Protein AF-A0A259D431-F1 (afdb_monomer_lite)

Secondary structure (DSSP, 8-state):
-PPPPGGG-HHHHHHHHHHHHHHHHHHHHGGGT--HHHHHHHHHHHHSTT--HHHHHHHHT--HHHHHHHHTT-

Radius of gyration: 15.81 Å; chains: 1; bounding box: 43×25×37 Å

Structure (mmCIF, N/CA/C/O backbone):
data_AF-A0A259D431-F1
#
_entry.id   AF-A0A259D431-F1
#
loop_
_atom_site.group_PDB
_atom_site.id
_atom_site.type_symbol
_atom_site.label_atom_id
_atom_site.label_alt_id
_atom_site.label_comp_id
_atom_site.label_asym_id
_atom_site.label_entity_id
_atom_site.label_seq_id
_atom_site.pdbx_PDB_ins_code
_atom_site.Cartn_x
_atom_site.Cartn_y
_atom_site.Cartn_z
_atom_site.occupancy
_atom_site.B_iso_or_equiv
_atom_site.auth_seq_id
_atom_site.auth_comp_id
_atom_site.auth_asym_id
_atom_site.auth_atom_id
_atom_site.pdbx_PDB_model_num
ATOM 1 N N . MET 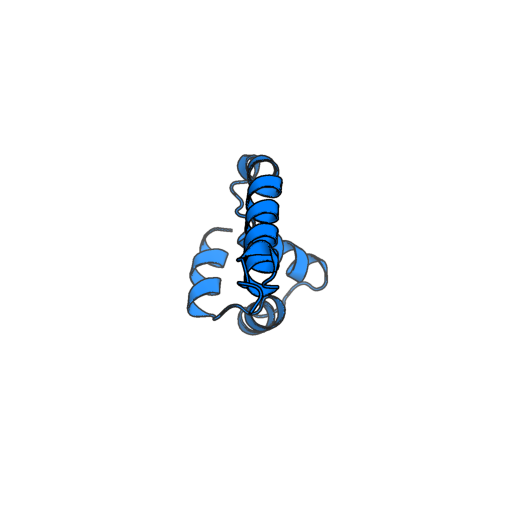A 1 1 ? 27.646 -10.445 -26.213 1.00 56.91 1 MET A N 1
ATOM 2 C CA . MET A 1 1 ? 26.718 -10.535 -25.066 1.00 56.91 1 MET A CA 1
ATOM 3 C C . MET A 1 1 ? 25.703 -9.410 -25.216 1.00 56.91 1 MET A C 1
ATOM 5 O O . MET A 1 1 ? 26.124 -8.262 -25.261 1.00 56.91 1 MET A O 1
ATOM 9 N N . LYS A 1 2 ? 24.415 -9.705 -25.442 1.00 71.69 2 LYS A N 1
ATOM 10 C CA . LYS A 1 2 ? 23.385 -8.654 -25.545 1.00 71.69 2 LYS A CA 1
ATOM 11 C C . LYS A 1 2 ? 23.271 -7.989 -24.167 1.00 71.69 2 LYS A C 1
ATOM 13 O O . LYS A 1 2 ? 23.133 -8.705 -23.180 1.00 71.69 2 LYS A O 1
ATOM 18 N N . SER A 1 3 ? 23.401 -6.666 -24.095 1.00 79.19 3 SER A N 1
ATOM 19 C CA . SER A 1 3 ? 23.237 -5.939 -22.831 1.00 79.19 3 SER A CA 1
ATOM 20 C C . SER A 1 3 ? 21.762 -5.982 -22.431 1.00 79.19 3 SER A C 1
ATOM 22 O O . SER A 1 3 ? 20.921 -5.581 -23.237 1.00 79.19 3 SER A O 1
ATOM 24 N N . LEU A 1 4 ? 21.442 -6.493 -21.237 1.00 83.50 4 LEU A N 1
ATOM 25 C CA . LEU A 1 4 ? 20.090 -6.385 -20.687 1.00 83.50 4 LEU A CA 1
ATOM 26 C C . LEU A 1 4 ? 19.812 -4.921 -20.340 1.00 83.50 4 LEU A C 1
ATOM 28 O O . LEU A 1 4 ? 20.586 -4.286 -19.623 1.00 83.50 4 LEU A O 1
ATOM 32 N N . THR A 1 5 ? 18.690 -4.399 -20.819 1.00 89.81 5 THR A N 1
ATOM 33 C CA . THR A 1 5 ? 18.189 -3.075 -20.450 1.00 89.81 5 THR A CA 1
ATOM 34 C C . THR A 1 5 ? 17.080 -3.206 -19.401 1.00 89.81 5 THR A C 1
ATOM 36 O O . THR A 1 5 ? 16.466 -4.268 -19.293 1.00 89.81 5 THR A O 1
ATOM 39 N N . PRO A 1 6 ? 16.735 -2.144 -18.647 1.00 88.94 6 PRO A N 1
ATOM 40 C CA . PRO A 1 6 ? 15.623 -2.195 -17.694 1.00 88.94 6 PRO A CA 1
ATOM 41 C C . PRO A 1 6 ? 14.291 -2.640 -18.315 1.00 88.94 6 PRO A C 1
ATOM 43 O O . PRO A 1 6 ? 13.486 -3.277 -17.647 1.00 88.94 6 PRO A O 1
ATOM 46 N N . LYS A 1 7 ? 14.062 -2.365 -19.607 1.00 85.00 7 LYS A N 1
ATOM 47 C CA . LYS A 1 7 ? 12.851 -2.802 -20.322 1.00 85.00 7 LYS A CA 1
ATOM 48 C C . LYS A 1 7 ? 12.771 -4.322 -20.494 1.00 85.00 7 LYS A C 1
ATOM 50 O O . LYS A 1 7 ? 11.674 -4.845 -20.646 1.00 85.00 7 LYS A O 1
ATOM 55 N N . ASP A 1 8 ? 13.908 -5.011 -20.436 1.00 91.12 8 ASP A N 1
ATOM 56 C CA . ASP A 1 8 ? 13.995 -6.470 -20.523 1.00 91.12 8 ASP A CA 1
ATOM 57 C C . ASP A 1 8 ? 13.795 -7.144 -19.149 1.00 91.12 8 ASP A C 1
ATOM 59 O O . ASP A 1 8 ? 13.709 -8.368 -19.061 1.00 91.12 8 ASP A O 1
ATOM 63 N N . MET A 1 9 ? 13.726 -6.365 -18.058 1.00 94.06 9 MET A N 1
ATOM 64 C CA . MET A 1 9 ? 13.619 -6.869 -16.687 1.00 94.06 9 MET A CA 1
ATOM 65 C C . MET A 1 9 ? 12.178 -6.792 -16.169 1.00 94.06 9 MET A C 1
ATOM 67 O O . MET A 1 9 ? 11.609 -5.711 -16.007 1.00 94.06 9 MET A O 1
ATOM 71 N N . VAL A 1 10 ? 11.606 -7.944 -15.804 1.00 95.06 10 VAL A N 1
ATOM 72 C CA . VAL A 1 10 ? 10.227 -8.044 -15.282 1.00 95.06 10 VAL A CA 1
ATOM 73 C C . VAL A 1 10 ? 10.009 -7.174 -14.038 1.00 95.0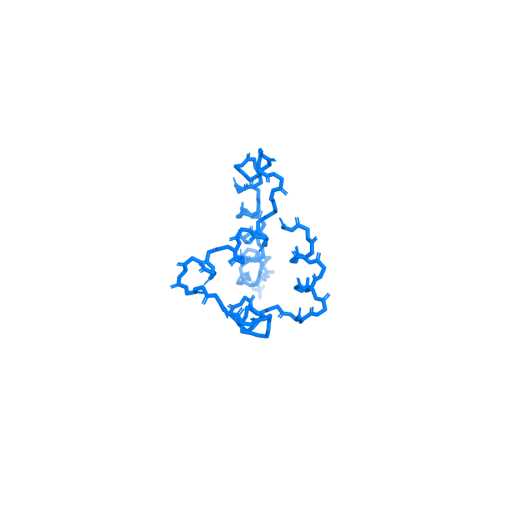6 10 VAL A C 1
ATOM 75 O O . VAL A 1 10 ? 8.974 -6.523 -13.922 1.00 95.06 10 VAL A O 1
ATOM 78 N N . CYS A 1 11 ? 10.986 -7.095 -13.129 1.00 95.06 11 CYS A N 1
ATOM 79 C CA . CYS A 1 11 ? 10.876 -6.265 -11.924 1.00 95.06 11 CYS A CA 1
ATOM 80 C C . CYS A 1 11 ? 10.675 -4.776 -12.248 1.00 95.06 11 CYS A C 1
ATOM 82 O O . CYS A 1 11 ? 9.888 -4.100 -11.586 1.00 95.06 11 CYS A O 1
ATOM 84 N N . PHE A 1 12 ? 11.330 -4.271 -13.296 1.00 95.06 12 PHE A N 1
ATOM 85 C CA . PHE A 1 12 ? 11.199 -2.883 -13.721 1.00 95.06 12 PHE A CA 1
ATOM 86 C C . PHE A 1 12 ? 9.846 -2.630 -14.395 1.00 95.06 12 PHE A C 1
ATOM 88 O O . PHE A 1 12 ? 9.216 -1.601 -14.146 1.00 95.06 12 PHE A O 1
ATOM 95 N N . ALA A 1 13 ? 9.359 -3.590 -15.189 1.00 94.00 13 ALA A N 1
ATOM 96 C CA . ALA A 1 13 ? 8.021 -3.531 -15.770 1.00 94.00 13 ALA A CA 1
ATOM 97 C C . ALA A 1 13 ? 6.931 -3.498 -14.681 1.00 94.00 13 ALA A C 1
ATOM 99 O O . ALA A 1 13 ? 6.054 -2.637 -14.726 1.00 94.00 13 ALA A O 1
ATOM 100 N N . LEU A 1 14 ? 7.028 -4.363 -13.664 1.00 95.56 14 LEU A N 1
ATOM 101 C CA . LEU A 1 14 ? 6.098 -4.389 -12.527 1.00 95.56 14 LEU A CA 1
ATOM 102 C C . LEU A 1 14 ? 6.148 -3.093 -11.707 1.00 95.56 14 LEU A C 1
ATOM 104 O O . LEU A 1 14 ? 5.104 -2.540 -11.367 1.00 95.56 14 LEU A O 1
ATOM 108 N N . TYR A 1 15 ? 7.345 -2.564 -11.440 1.00 94.56 15 TYR A N 1
ATOM 109 C CA . TYR A 1 15 ? 7.510 -1.277 -10.761 1.00 94.56 15 TYR A CA 1
ATOM 110 C C . TYR A 1 15 ? 6.853 -0.129 -11.541 1.00 94.56 15 TYR A C 1
ATOM 112 O O . TYR A 1 15 ? 6.108 0.672 -10.973 1.00 94.56 15 TYR A O 1
ATOM 120 N N . SER A 1 16 ? 7.090 -0.067 -12.856 1.00 95.31 16 SER A N 1
ATOM 121 C CA . SER A 1 16 ? 6.497 0.948 -13.730 1.00 95.31 16 SER A CA 1
ATOM 122 C C . SER A 1 16 ? 4.973 0.829 -13.793 1.00 95.31 16 SER A C 1
ATOM 124 O O . SER A 1 16 ? 4.281 1.845 -13.702 1.00 95.31 16 SER A O 1
ATOM 126 N N . ALA A 1 17 ? 4.448 -0.396 -13.873 1.00 95.62 17 ALA A N 1
ATOM 127 C CA . ALA A 1 17 ? 3.015 -0.665 -13.856 1.00 95.62 17 ALA A CA 1
ATOM 128 C C . ALA A 1 17 ? 2.369 -0.229 -12.533 1.00 95.62 17 ALA A C 1
ATOM 130 O O . ALA A 1 17 ? 1.366 0.481 -12.551 1.00 95.62 17 ALA A O 1
ATOM 131 N N . ASN A 1 18 ? 2.975 -0.561 -11.388 1.00 94.38 18 ASN A N 1
ATOM 132 C CA . ASN A 1 18 ? 2.477 -0.130 -10.081 1.00 94.38 18 ASN A CA 1
ATOM 133 C C . ASN A 1 18 ? 2.421 1.406 -9.973 1.00 94.38 18 ASN A C 1
ATOM 135 O O . ASN A 1 18 ? 1.413 1.967 -9.550 1.00 94.38 18 ASN A O 1
ATOM 139 N N . HIS A 1 19 ? 3.457 2.110 -10.439 1.00 95.69 19 HIS A N 1
ATOM 140 C CA . HIS A 1 19 ? 3.452 3.579 -10.497 1.00 95.69 19 HIS A CA 1
ATOM 141 C C . HIS A 1 19 ? 2.420 4.152 -11.469 1.00 95.69 19 HIS A C 1
ATOM 143 O O . HIS A 1 19 ? 1.851 5.216 -11.219 1.00 95.69 19 HIS A O 1
ATOM 149 N N . ALA A 1 20 ? 2.167 3.480 -12.591 1.00 96.88 20 ALA A N 1
ATOM 150 C CA . ALA A 1 20 ? 1.114 3.883 -13.514 1.00 96.88 20 ALA A CA 1
ATOM 151 C C . ALA A 1 20 ? -0.269 3.780 -12.852 1.00 96.88 20 ALA A C 1
ATOM 153 O O . ALA A 1 20 ? -1.041 4.732 -12.945 1.00 96.88 20 ALA A O 1
ATOM 154 N N . MET A 1 21 ? -0.536 2.702 -12.108 1.00 97.06 21 MET A N 1
ATOM 155 C CA . MET A 1 21 ? -1.786 2.534 -11.358 1.00 97.06 21 MET A CA 1
ATOM 156 C C . MET A 1 21 ? -1.997 3.657 -10.340 1.00 97.06 21 MET A C 1
ATOM 158 O O . MET A 1 21 ? -3.049 4.289 -10.334 1.00 97.06 21 MET A O 1
ATOM 162 N N . GLN A 1 22 ? -0.973 3.988 -9.550 1.00 96.06 22 GLN A N 1
ATOM 163 C CA . GLN A 1 22 ? -1.038 5.092 -8.582 1.00 96.06 22 GLN A CA 1
ATOM 164 C C . GLN A 1 22 ? -1.460 6.413 -9.246 1.00 96.06 22 GLN A C 1
ATOM 166 O O . GLN A 1 22 ? -2.356 7.097 -8.755 1.00 96.06 22 GLN A O 1
ATOM 171 N N . ARG A 1 23 ? -0.864 6.748 -10.399 1.00 97.25 23 ARG A N 1
ATOM 172 C CA . ARG A 1 23 ? -1.175 7.982 -11.141 1.00 97.25 23 ARG A CA 1
ATOM 173 C C . ARG A 1 23 ? -2.581 7.997 -11.728 1.00 97.25 23 ARG A C 1
ATOM 175 O O . ARG A 1 23 ? -3.206 9.050 -11.743 1.00 97.25 23 ARG A O 1
ATOM 182 N N . VAL A 1 24 ? -3.070 6.854 -12.208 1.00 98.00 24 VAL A N 1
ATOM 183 C CA . VAL A 1 24 ? -4.431 6.740 -12.755 1.00 98.00 24 VAL A CA 1
ATOM 184 C C . VAL A 1 24 ? -5.475 6.954 -11.660 1.00 98.00 24 VAL A C 1
ATOM 186 O O . VAL A 1 24 ? -6.441 7.682 -11.869 1.00 98.00 24 VAL A O 1
ATOM 189 N N . TYR A 1 25 ? -5.269 6.366 -10.480 1.00 97.75 25 TYR A N 1
ATOM 190 C CA . TYR A 1 25 ? -6.246 6.435 -9.393 1.00 97.75 25 TYR A CA 1
ATOM 191 C C . TYR A 1 25 ? -6.163 7.716 -8.563 1.00 97.75 25 TYR A C 1
ATOM 193 O O . TYR A 1 25 ? -7.177 8.136 -8.012 1.00 97.75 25 TYR A O 1
ATOM 201 N N . GLN A 1 26 ? -5.001 8.369 -8.484 1.00 97.06 26 GLN A N 1
ATOM 202 C CA . GLN A 1 26 ? -4.829 9.592 -7.696 1.00 97.06 26 GLN A CA 1
ATOM 203 C C . GLN A 1 26 ? -5.921 10.655 -7.948 1.00 97.06 26 GLN A C 1
ATOM 205 O O . GLN A 1 26 ? -6.562 11.058 -6.974 1.00 97.06 26 GLN A 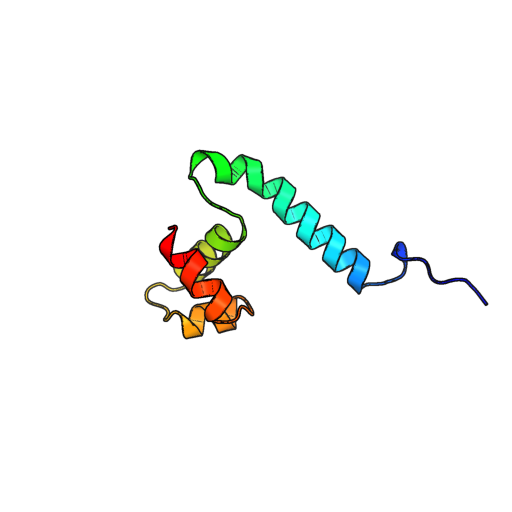O 1
ATOM 210 N N . PRO A 1 27 ? -6.192 11.120 -9.186 1.00 97.81 27 PRO A N 1
ATOM 211 C CA . PRO A 1 27 ? -7.210 12.147 -9.407 1.00 97.81 27 PRO A CA 1
ATOM 212 C C . PRO A 1 27 ? -8.629 11.660 -9.085 1.00 97.81 27 PRO A C 1
ATOM 214 O O . PRO A 1 27 ? -9.467 12.469 -8.702 1.00 97.81 27 PRO A O 1
ATOM 217 N N . LEU A 1 28 ? -8.895 10.355 -9.193 1.00 97.75 28 LEU A N 1
ATOM 218 C CA . LEU A 1 28 ? -10.201 9.766 -8.887 1.00 97.75 28 LEU A CA 1
ATOM 219 C C . LEU A 1 28 ? -10.460 9.691 -7.377 1.00 97.75 28 LEU A C 1
ATOM 221 O O . LEU A 1 28 ? -11.595 9.837 -6.937 1.00 97.75 28 LEU A O 1
ATOM 225 N N . LEU A 1 29 ? -9.406 9.470 -6.588 1.00 97.56 29 LEU A N 1
ATOM 226 C CA . LEU A 1 29 ? -9.483 9.299 -5.137 1.00 97.56 29 LEU A CA 1
ATOM 227 C C . LEU A 1 29 ? -9.307 10.611 -4.360 1.00 97.56 29 LEU A C 1
ATOM 229 O O . LEU A 1 29 ? -9.774 10.724 -3.227 1.00 97.56 29 LEU A O 1
ATOM 233 N N . THR A 1 30 ? -8.687 11.622 -4.979 1.00 97.06 30 THR A N 1
ATOM 234 C CA . THR A 1 30 ? -8.437 12.938 -4.365 1.00 97.06 30 THR A CA 1
ATOM 235 C C . THR A 1 30 ? -9.708 13.603 -3.809 1.00 97.06 30 THR A C 1
ATOM 237 O O . THR A 1 30 ? -9.650 14.074 -2.673 1.00 97.06 30 THR A O 1
ATOM 240 N N . PRO A 1 31 ? -10.865 13.613 -4.507 1.00 97.69 31 PRO A N 1
ATOM 241 C CA . PRO A 1 31 ? -12.100 14.205 -3.980 1.00 97.69 31 PRO A CA 1
ATOM 242 C C . PRO A 1 31 ? -12.610 13.553 -2.690 1.00 97.69 31 PRO A C 1
ATOM 244 O O . PRO A 1 31 ? -13.330 14.188 -1.927 1.00 97.69 31 PRO A O 1
ATOM 247 N N . PHE A 1 32 ? -12.228 12.299 -2.441 1.00 95.44 32 PHE A N 1
ATOM 248 C CA . PHE A 1 32 ? -12.612 11.537 -1.253 1.00 95.44 32 PHE A CA 1
ATOM 249 C C . PHE A 1 32 ? -11.551 11.589 -0.147 1.00 95.44 32 PHE A C 1
ATOM 251 O O . PHE A 1 32 ? -11.718 10.949 0.885 1.00 95.44 32 PHE A O 1
ATOM 258 N N . GLY A 1 33 ? -10.440 12.307 -0.356 1.00 94.88 33 GLY A N 1
ATOM 259 C CA . GLY A 1 33 ? -9.319 12.324 0.586 1.00 94.88 33 GLY A CA 1
ATOM 260 C C . GLY A 1 33 ? -8.579 10.986 0.690 1.00 94.88 33 GLY A C 1
ATOM 261 O O . GLY A 1 33 ? -7.868 10.760 1.666 1.00 94.88 33 GLY A O 1
ATOM 262 N N . LEU A 1 34 ? -8.734 10.100 -0.301 1.00 95.94 34 LEU A N 1
ATOM 263 C CA . LEU A 1 34 ? -8.176 8.751 -0.280 1.00 95.94 34 LEU A CA 1
ATOM 264 C C . LEU A 1 34 ? -6.886 8.645 -1.100 1.00 95.94 34 LEU A C 1
ATOM 266 O O . LEU A 1 34 ? -6.707 9.275 -2.143 1.00 95.94 34 LEU A O 1
ATOM 270 N N . THR A 1 35 ? -5.998 7.766 -0.649 1.00 94.62 35 THR A N 1
ATOM 271 C CA . THR A 1 35 ? -4.834 7.285 -1.404 1.00 94.62 35 THR A CA 1
ATOM 272 C C . THR A 1 35 ? -5.128 5.928 -2.046 1.00 94.62 35 THR A C 1
ATOM 274 O O . THR A 1 35 ? -6.012 5.201 -1.595 1.00 94.62 35 THR A O 1
ATOM 277 N N . TYR A 1 36 ? -4.367 5.531 -3.072 1.00 95.31 36 TYR A N 1
ATOM 278 C CA . TYR A 1 36 ? -4.552 4.216 -3.702 1.00 95.31 36 TYR A CA 1
ATOM 279 C C . TYR A 1 36 ? -4.390 3.041 -2.717 1.00 95.31 36 TYR A C 1
ATOM 281 O O . TYR A 1 36 ? -5.240 2.157 -2.735 1.00 95.31 36 TYR A O 1
ATOM 289 N N . PRO A 1 37 ? -3.408 3.023 -1.788 1.00 94.00 37 PRO A N 1
ATOM 290 C CA . PRO A 1 37 ? -3.356 1.985 -0.757 1.00 94.00 37 PRO A CA 1
ATOM 291 C C . PRO A 1 37 ? -4.583 1.954 0.170 1.00 94.00 37 PRO A C 1
ATOM 293 O O . PRO A 1 37 ? -5.043 0.872 0.522 1.00 94.00 37 PRO A O 1
ATOM 296 N N . GLN A 1 38 ? -5.146 3.111 0.541 1.00 95.31 38 GLN A N 1
ATOM 297 C CA . GLN A 1 38 ? -6.398 3.162 1.315 1.00 95.31 38 GLN A CA 1
ATOM 298 C C . GLN A 1 38 ? -7.577 2.620 0.507 1.00 95.31 38 GLN A C 1
ATOM 300 O O . GLN A 1 38 ? -8.387 1.869 1.034 1.00 95.31 38 GLN A O 1
ATOM 305 N N . PHE A 1 39 ? -7.640 2.924 -0.787 1.00 96.00 39 PHE A N 1
ATOM 306 C CA . PHE A 1 39 ? -8.635 2.339 -1.679 1.00 96.00 39 PHE A CA 1
ATOM 307 C C . PHE A 1 39 ? -8.519 0.808 -1.767 1.00 96.00 39 PHE A C 1
ATOM 309 O O . PHE A 1 39 ? -9.536 0.124 -1.711 1.00 96.00 39 PHE A O 1
ATOM 316 N N . LEU A 1 40 ? -7.306 0.248 -1.828 1.00 96.00 40 LEU A N 1
ATOM 317 C CA . LEU A 1 40 ? -7.120 -1.209 -1.820 1.00 96.00 40 LEU A CA 1
ATOM 318 C C . LEU A 1 40 ? -7.624 -1.858 -0.523 1.00 96.00 40 LEU A C 1
ATOM 320 O O . LEU A 1 40 ? -8.225 -2.927 -0.581 1.00 96.00 40 LEU A O 1
ATOM 324 N N . VAL A 1 41 ? -7.439 -1.209 0.632 1.00 95.81 41 VAL A N 1
ATOM 325 C CA . VAL A 1 41 ? -8.059 -1.656 1.892 1.00 95.81 41 VAL A CA 1
ATOM 326 C C . VAL A 1 41 ? -9.578 -1.717 1.757 1.00 95.81 41 VAL A C 1
ATOM 328 O O . VAL A 1 41 ? -10.174 -2.728 2.118 1.00 95.81 41 VAL A O 1
ATOM 331 N N . LEU A 1 42 ? -10.198 -0.663 1.218 1.00 95.69 42 LEU A N 1
ATOM 332 C CA . LEU A 1 42 ? -11.650 -0.620 1.036 1.00 95.69 42 LEU A CA 1
ATOM 333 C C . LEU A 1 42 ? -12.141 -1.721 0.090 1.00 95.69 42 LEU A C 1
ATOM 335 O O . LEU A 1 42 ? -13.175 -2.314 0.364 1.00 95.69 42 LEU A O 1
ATOM 339 N N . LEU A 1 43 ? -11.398 -2.047 -0.974 1.00 96.19 43 LEU A N 1
ATOM 340 C CA . LEU A 1 43 ? -11.740 -3.171 -1.855 1.00 96.19 43 LEU A CA 1
ATOM 341 C C . LEU A 1 43 ? -11.723 -4.518 -1.121 1.00 96.19 43 LEU A C 1
ATOM 343 O O . LEU A 1 43 ? -12.622 -5.328 -1.325 1.00 96.19 43 LEU A O 1
ATOM 347 N N . VAL A 1 44 ? -10.729 -4.758 -0.261 1.00 96.44 44 VAL A N 1
ATOM 348 C CA . VAL A 1 44 ? -10.644 -6.005 0.519 1.00 96.44 44 VAL A CA 1
ATOM 349 C C . VAL A 1 44 ? -11.768 -6.103 1.556 1.00 96.44 44 VAL A C 1
ATOM 351 O O . VAL A 1 44 ? -12.294 -7.191 1.782 1.00 96.44 44 VAL A O 1
ATOM 354 N N . LEU A 1 45 ? -12.150 -4.979 2.168 1.00 95.56 45 LEU A N 1
ATOM 355 C CA . LEU A 1 45 ? -13.283 -4.916 3.099 1.00 95.56 45 LEU A CA 1
ATOM 356 C C . LEU A 1 45 ? -14.641 -5.017 2.391 1.00 95.56 45 LEU A C 1
ATOM 358 O O . LEU A 1 45 ? -15.600 -5.504 2.976 1.00 95.56 45 LEU A O 1
ATOM 362 N N . TRP A 1 46 ? -14.731 -4.573 1.136 1.00 96.19 46 TRP A N 1
ATOM 363 C CA . TRP A 1 46 ? -15.949 -4.702 0.336 1.00 96.19 46 TRP A CA 1
ATOM 364 C C . TRP A 1 46 ? -16.252 -6.159 -0.030 1.00 96.19 46 TRP A C 1
ATOM 366 O O . TRP A 1 46 ? -17.414 -6.547 -0.105 1.00 96.19 46 TRP A O 1
ATOM 376 N N . ASP A 1 47 ? -15.210 -6.956 -0.274 1.00 95.75 47 ASP A N 1
ATOM 377 C CA . ASP A 1 47 ? -15.327 -8.396 -0.522 1.00 95.75 47 ASP A CA 1
ATOM 378 C C . ASP A 1 47 ? -15.804 -9.155 0.728 1.00 95.75 47 ASP A C 1
ATOM 380 O O . ASP A 1 47 ? -16.701 -9.992 0.651 1.00 95.75 47 ASP A O 1
ATOM 384 N N . GLU A 1 48 ? -15.249 -8.821 1.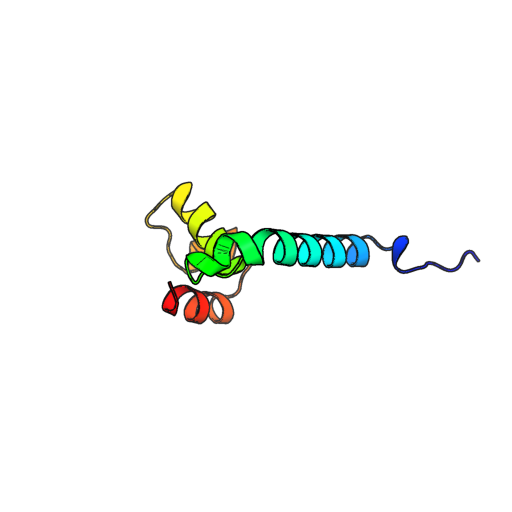894 1.00 95.00 48 GLU A N 1
ATOM 385 C CA . GLU A 1 48 ? -15.661 -9.375 3.184 1.00 95.00 48 GLU A CA 1
ATOM 386 C C . GLU A 1 48 ? -15.351 -8.364 4.293 1.00 95.00 48 GLU A C 1
ATOM 388 O O . GLU A 1 48 ? -14.190 -8.008 4.528 1.00 95.00 48 GLU A O 1
ATOM 393 N N . ASP A 1 49 ? -16.400 -7.907 4.973 1.00 93.25 49 ASP A N 1
ATOM 394 C CA . ASP A 1 49 ? -16.297 -6.922 6.047 1.00 93.25 49 ASP A CA 1
ATOM 395 C C . ASP A 1 49 ? -15.856 -7.574 7.374 1.00 93.25 49 ASP A C 1
ATOM 397 O O . ASP A 1 49 ? -15.860 -8.795 7.535 1.00 93.25 49 ASP A O 1
ATOM 401 N N . GLY A 1 50 ? -15.448 -6.766 8.352 1.00 92.31 50 GLY A N 1
ATOM 402 C CA . GLY A 1 50 ? -15.063 -7.240 9.686 1.00 92.31 50 GLY A CA 1
ATOM 403 C C . GLY A 1 50 ? -13.713 -7.970 9.753 1.00 92.31 50 GLY A C 1
ATOM 404 O O . GLY A 1 50 ? -13.372 -8.523 10.801 1.00 92.31 50 GLY A O 1
ATOM 405 N N . ARG A 1 51 ? -12.919 -7.956 8.672 1.00 94.38 51 ARG A N 1
ATOM 406 C CA . ARG A 1 51 ? -11.550 -8.501 8.647 1.00 94.38 51 ARG A CA 1
ATOM 407 C C . ARG A 1 51 ? -10.659 -7.807 9.684 1.00 94.38 51 ARG A C 1
ATOM 409 O O . ARG A 1 51 ? -10.705 -6.588 9.861 1.00 94.38 51 ARG A O 1
ATOM 416 N N . THR A 1 52 ? -9.782 -8.567 10.339 1.00 94.38 52 THR A N 1
ATOM 417 C CA . THR A 1 52 ? -8.817 -7.985 11.282 1.00 94.38 52 THR A CA 1
ATOM 418 C C . THR A 1 52 ? -7.700 -7.240 10.542 1.00 94.38 52 THR A C 1
ATOM 420 O O . THR A 1 52 ? -7.412 -7.508 9.374 1.00 94.38 52 THR A O 1
ATOM 423 N N . VAL A 1 53 ? -6.983 -6.348 11.236 1.00 92.56 53 VAL A N 1
ATOM 424 C CA . VAL A 1 53 ? -5.800 -5.657 10.675 1.00 92.56 53 VAL A CA 1
ATOM 425 C C . VAL A 1 53 ? -4.752 -6.656 10.165 1.00 92.56 53 VAL A C 1
ATOM 427 O O . VAL A 1 53 ? -4.126 -6.425 9.133 1.00 92.56 53 VAL A O 1
ATOM 430 N N . GLY A 1 54 ? -4.581 -7.787 10.855 1.00 93.44 54 GLY A N 1
ATOM 431 C CA . GLY A 1 54 ? -3.664 -8.839 10.421 1.00 93.44 54 GLY A CA 1
ATOM 432 C C . GLY A 1 54 ? -4.118 -9.530 9.134 1.00 93.44 54 GLY A C 1
ATOM 433 O O . GLY A 1 54 ? -3.279 -9.906 8.320 1.00 93.44 54 GLY A O 1
ATOM 434 N N . ASP A 1 55 ? -5.426 -9.689 8.928 1.00 94.31 55 ASP A N 1
ATOM 435 C CA . ASP A 1 55 ? -5.980 -10.288 7.707 1.00 94.31 55 ASP A CA 1
ATOM 436 C C . ASP A 1 55 ? -5.812 -9.347 6.516 1.00 94.31 55 ASP A C 1
ATOM 438 O O . ASP A 1 55 ? -5.350 -9.770 5.457 1.00 94.31 55 ASP A O 1
ATOM 442 N N . LEU A 1 56 ? -6.092 -8.057 6.721 1.00 95.25 56 LEU A N 1
ATOM 443 C CA . LEU A 1 56 ? -5.854 -7.010 5.729 1.00 95.25 56 LEU A CA 1
ATOM 444 C C . LEU A 1 56 ? -4.372 -6.936 5.332 1.00 95.25 56 LEU A C 1
ATOM 446 O O . LEU A 1 56 ? -4.056 -6.840 4.148 1.00 95.25 56 LEU A O 1
ATOM 450 N N . GLY A 1 57 ? -3.457 -7.043 6.302 1.00 95.12 57 GLY A N 1
ATOM 451 C CA . GLY A 1 57 ? -2.017 -7.092 6.043 1.00 95.12 57 GLY A CA 1
ATOM 452 C C . GLY A 1 57 ? -1.616 -8.288 5.178 1.00 95.12 57 GLY A C 1
ATOM 453 O O . GLY A 1 57 ? -0.887 -8.125 4.202 1.00 95.12 57 GLY A O 1
ATOM 454 N N . ARG A 1 58 ? -2.157 -9.482 5.460 1.00 95.00 58 ARG A N 1
ATOM 455 C CA . ARG A 1 58 ? -1.902 -10.680 4.639 1.00 95.00 58 ARG A CA 1
ATOM 456 C C . ARG A 1 58 ? -2.478 -10.554 3.229 1.00 95.00 58 ARG A C 1
ATOM 458 O O . ARG A 1 58 ? -1.784 -10.892 2.275 1.00 95.00 58 ARG A O 1
ATOM 465 N N . ALA A 1 59 ? -3.704 -10.051 3.093 1.00 95.12 59 ALA A N 1
ATOM 466 C CA . ALA A 1 59 ? -4.363 -9.880 1.798 1.00 95.12 59 ALA A CA 1
ATOM 467 C C . ALA A 1 59 ? -3.625 -8.876 0.898 1.00 95.12 59 ALA A C 1
ATOM 469 O O . ALA A 1 59 ? -3.460 -9.114 -0.296 1.00 95.12 59 ALA A O 1
ATOM 470 N N . LEU A 1 60 ? -3.145 -7.773 1.478 1.00 94.31 60 LEU A N 1
ATOM 471 C CA . LEU A 1 60 ? -2.458 -6.704 0.749 1.00 94.31 60 LEU A CA 1
ATOM 472 C C . LEU A 1 60 ? -0.936 -6.873 0.688 1.00 94.31 60 LEU A C 1
ATOM 474 O O . LEU A 1 60 ? -0.267 -6.046 0.073 1.00 94.31 60 LEU A O 1
ATOM 478 N N . GLN A 1 61 ? -0.388 -7.914 1.322 1.00 94.31 61 GLN A N 1
ATOM 479 C CA . GLN A 1 61 ? 1.057 -8.118 1.481 1.00 94.31 61 GLN A CA 1
ATOM 480 C C . GLN A 1 61 ? 1.747 -6.900 2.124 1.00 94.31 61 GLN A C 1
ATOM 482 O O . GLN A 1 61 ? 2.823 -6.471 1.710 1.00 94.31 61 GLN A O 1
ATOM 487 N N . LEU A 1 62 ? 1.095 -6.324 3.137 1.00 92.75 62 LEU A N 1
ATOM 488 C CA . LEU A 1 62 ? 1.577 -5.177 3.897 1.00 92.75 62 LEU A CA 1
ATOM 489 C C . LEU A 1 62 ? 1.843 -5.564 5.345 1.00 92.75 62 LEU A C 1
ATOM 491 O O . LEU A 1 62 ? 1.026 -6.202 6.009 1.00 92.75 62 LEU A O 1
ATOM 495 N N . GLU A 1 63 ? 2.966 -5.083 5.859 1.00 89.50 63 GLU A N 1
ATOM 496 C CA . GLU A 1 63 ? 3.301 -5.202 7.269 1.00 89.50 63 GLU A CA 1
ATOM 497 C C . GLU A 1 63 ? 2.377 -4.331 8.133 1.00 89.50 63 GLU A C 1
ATOM 499 O O . GLU A 1 63 ? 2.005 -3.208 7.767 1.00 89.50 63 GLU A O 1
ATOM 504 N N . SER A 1 64 ? 2.051 -4.805 9.338 1.00 81.88 64 SER A N 1
ATOM 505 C CA . SER A 1 64 ? 1.156 -4.100 10.271 1.00 81.88 64 SER A CA 1
ATOM 506 C C . SER A 1 64 ? 1.639 -2.688 10.627 1.00 81.88 64 SER A C 1
ATOM 508 O O . SER A 1 64 ? 0.822 -1.795 10.867 1.00 81.88 64 SER A O 1
ATOM 510 N N . ASN A 1 65 ? 2.95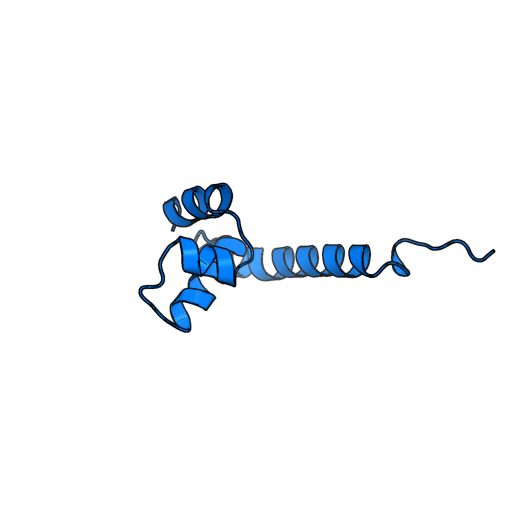8 -2.455 10.629 1.00 86.94 65 ASN A N 1
ATOM 511 C CA . ASN A 1 65 ? 3.565 -1.139 10.875 1.00 86.94 65 ASN A CA 1
ATOM 512 C C . ASN A 1 65 ? 3.269 -0.114 9.761 1.00 86.94 65 ASN A C 1
ATOM 514 O O . ASN A 1 65 ? 3.307 1.089 10.009 1.00 86.94 65 ASN A O 1
ATOM 518 N N . THR A 1 66 ? 2.938 -0.591 8.562 1.00 88.81 66 THR A N 1
ATOM 519 C CA . THR A 1 66 ? 2.578 0.205 7.388 1.00 88.81 66 THR A CA 1
ATOM 520 C C . THR A 1 66 ? 1.066 0.380 7.318 1.00 88.81 66 THR A C 1
ATOM 522 O O . THR A 1 66 ? 0.570 1.466 7.022 1.00 88.81 66 THR A O 1
ATOM 525 N N . LEU A 1 67 ? 0.321 -0.673 7.660 1.00 90.75 67 LEU A N 1
ATOM 526 C CA . LEU A 1 67 ? -1.133 -0.672 7.573 1.00 90.75 67 LEU A CA 1
ATOM 527 C C . LEU A 1 67 ? -1.797 0.145 8.692 1.00 90.75 67 LEU A C 1
ATOM 529 O O . LEU A 1 67 ? -2.706 0.926 8.433 1.00 90.75 67 LEU A O 1
ATOM 533 N N . THR A 1 68 ? -1.311 0.042 9.930 1.00 90.31 68 THR A N 1
ATOM 534 C CA . THR A 1 68 ? -1.879 0.775 11.077 1.00 90.31 68 THR A CA 1
ATOM 535 C C . THR A 1 68 ? -1.956 2.300 10.864 1.00 90.31 68 THR A C 1
ATOM 537 O O . THR A 1 68 ? -3.029 2.868 11.076 1.00 90.31 68 THR A O 1
ATOM 540 N N . PRO A 1 69 ? -0.884 3.012 10.451 1.00 91.19 69 PRO A N 1
ATOM 541 C CA . PRO A 1 69 ? -0.972 4.455 10.200 1.00 91.19 69 PRO A CA 1
ATOM 542 C C . PRO A 1 69 ? -1.837 4.814 8.983 1.00 91.19 69 PRO A C 1
ATOM 544 O O . PRO A 1 69 ? -2.367 5.921 8.932 1.00 91.19 69 PRO A O 1
ATOM 547 N N . LEU A 1 70 ? -1.987 3.901 8.021 1.00 90.75 70 LEU A N 1
ATOM 548 C CA . LEU A 1 70 ? -2.837 4.074 6.846 1.00 90.75 70 LEU A CA 1
ATOM 549 C C . LEU A 1 70 ? -4.324 4.021 7.228 1.00 90.75 70 LEU A C 1
ATOM 551 O O . LEU A 1 70 ? -5.084 4.894 6.810 1.00 90.75 70 LEU A O 1
ATOM 555 N N . LEU A 1 71 ? -4.713 3.053 8.067 1.00 90.81 71 LEU A N 1
ATOM 556 C CA . LEU A 1 71 ? -6.091 2.876 8.543 1.00 90.81 71 LEU A CA 1
ATOM 557 C C . LEU A 1 71 ? -6.560 4.016 9.452 1.00 90.81 71 LEU A C 1
ATOM 559 O O . LEU A 1 71 ? -7.718 4.395 9.402 1.00 90.81 71 LEU A O 1
ATOM 563 N N . LYS A 1 72 ? -5.663 4.617 10.244 1.00 90.31 72 LYS A N 1
ATOM 564 C CA . LYS A 1 72 ? -5.991 5.768 11.111 1.00 90.31 72 LYS A CA 1
ATOM 565 C C . LYS A 1 72 ? -6.422 7.034 10.358 1.00 90.31 72 LYS A C 1
ATOM 567 O O . LYS A 1 72 ? -6.822 8.003 10.995 1.00 90.31 72 LYS A O 1
ATOM 572 N N . ARG A 1 73 ? -6.221 7.071 9.041 1.00 83.56 73 ARG A N 1
ATOM 573 C CA . ARG A 1 73 ? -6.481 8.225 8.168 1.00 83.56 73 ARG A CA 1
ATOM 574 C C . ARG A 1 73 ? -7.674 7.996 7.231 1.00 83.56 73 ARG A C 1
ATOM 576 O O .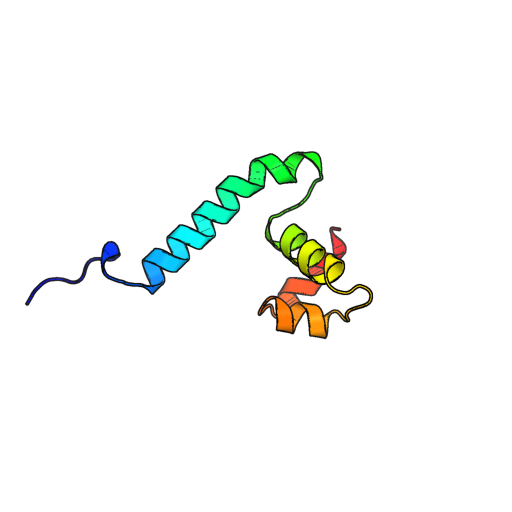 ARG A 1 73 ? -7.822 8.758 6.280 1.00 83.56 73 ARG A O 1
ATOM 583 N N . ILE A 1 74 ? -8.425 6.918 7.452 1.00 83.69 74 ILE A N 1
ATOM 584 C CA . ILE A 1 74 ? -9.714 6.607 6.820 1.00 83.69 74 ILE A CA 1
ATOM 585 C C . ILE A 1 74 ? -10.797 6.982 7.831 1.00 83.69 74 ILE A C 1
ATOM 587 O O . ILE A 1 74 ? -11.792 7.599 7.404 1.00 83.69 74 ILE A O 1
#

pLDDT: mean 92.67, std 6.3, range [56.91, 98.0]

Sequence (74 aa):
MKSLTPKDMVCFALYSANHAMQRVYQPLLTPFGLTYPQFLVLLVLWDEDGRTVGDLGRALQLESNTLTPLLKRI

Foldseek 3Di:
DDDDDLVNDPVSVVVVVVVVVQVVCCVVCVVVVDGPLLVLLVVVCVVPNPDDLVRSCVVVVHDSVVSVVRVVSD